Protein AF-A0A5T1RR89-F1 (afdb_monomer)

Organism: Campylobacter jejuni (NCBI:txid197)

Foldseek 3Di:
DDDDDDDDDDDDQFQDADPPPLRGWDWFQDPVQQVLLCVLCVVLPHHDDTDRVCSVVSVVVSVVSQVVCVVVVVDPPQDWRFTDIDTDGNPNDDPCVPPVRVVVVVVVLVVVCVVPVVCVPDDDDDDDDDPPPPRDTGD

Solvent-accessible surface area (backbone atoms only — not comparable to full-atom values): 8856 Å² total; per-residue (Å²): 135,93,80,87,86,84,82,81,90,76,78,88,68,50,76,40,77,53,95,52,67,84,51,17,22,47,75,44,66,47,78,70,26,33,55,43,48,39,50,56,33,45,78,76,72,44,90,66,92,62,42,79,89,47,38,68,59,53,50,54,52,46,53,53,48,54,55,49,33,34,75,71,66,75,36,63,85,86,54,57,64,75,55,65,64,45,72,43,41,64,78,73,64,77,91,43,83,63,56,57,56,49,51,50,48,51,52,52,50,52,52,48,30,69,78,38,60,82,54,65,81,50,90,83,83,89,85,85,86,82,88,82,80,86,76,57,82,47,115

pLDDT: mean 81.48, std 15.59, range [31.05, 95.75]

Secondary structure (DSSP, 8-state):
-------------TTS--SSGGGPPEEE--HHHHHHHHHHHHHTT------TTTHHHHHHHHHHHHHHHHHTTSS-TT--EE---EEE-TT-----TTHHHHHHHHHHHHHHHHH-GGGTTS--------------EE-

Nearest PDB structures (foldseek):
  7kk0-assembly1_A  TM=2.268E-01  e=9.584E+00  Variovorax paradoxus

Sequence (139 aa):
FDVVAVHVFYHCFCHRRTNVEKYSAITMFTKEDVSNLSQALLDIGIKIDVDIQNAHQCYELLNQNITTLKSQGRLVQNYQAKLSSTFIPPNGDYQNFGIMPAIDHINALKDLVKRFPKFADLPKIYGGGGLMEDTYLYS

Mean predicted aligned error: 10.14 Å

InterPro domains:
  IPR022605 Protein of unknown function DUF2920 [PF11144] (1-129)

Structure (mmCIF, N/CA/C/O backbone):
data_AF-A0A5T1RR89-F1
#
_entry.id   AF-A0A5T1RR89-F1
#
loop_
_atom_site.group_PDB
_atom_site.id
_atom_site.type_symbol
_atom_site.label_atom_id
_atom_site.label_alt_id
_atom_site.label_comp_id
_atom_site.label_asym_id
_atom_site.label_entity_id
_atom_site.label_seq_id
_atom_site.pdbx_PDB_ins_code
_atom_site.Cartn_x
_atom_site.Cartn_y
_atom_site.Cartn_z
_atom_site.occupancy
_atom_site.B_iso_or_equiv
_atom_site.auth_seq_id
_atom_site.auth_comp_id
_atom_site.auth_asym_id
_atom_site.auth_atom_id
_atom_site.pdbx_PDB_model_num
ATOM 1 N N . PHE A 1 1 ? 9.390 -16.280 -36.180 1.00 64.25 1 PHE A N 1
ATOM 2 C CA . PHE A 1 1 ? 10.107 -14.991 -36.175 1.00 64.25 1 PHE A CA 1
ATOM 3 C C . PHE A 1 1 ? 11.138 -15.047 -35.068 1.00 64.25 1 PHE A C 1
ATOM 5 O O . PHE A 1 1 ? 10.799 -15.555 -34.004 1.00 64.25 1 PHE A O 1
ATOM 12 N N . ASP A 1 2 ? 12.346 -14.546 -35.307 1.00 80.06 2 ASP A N 1
ATOM 13 C CA . ASP A 1 2 ? 13.370 -14.436 -34.266 1.00 80.06 2 ASP A CA 1
ATOM 14 C C . ASP A 1 2 ? 13.150 -13.136 -33.488 1.00 80.06 2 ASP A C 1
ATOM 16 O O . ASP A 1 2 ? 13.048 -12.061 -34.081 1.00 80.06 2 ASP A O 1
ATOM 20 N N . VAL A 1 3 ? 13.031 -13.233 -32.165 1.00 81.69 3 VAL A N 1
ATOM 21 C CA . VAL A 1 3 ? 12.739 -12.099 -31.278 1.00 81.69 3 VAL A CA 1
ATOM 22 C C . VAL A 1 3 ? 13.787 -12.052 -30.174 1.00 81.69 3 VAL A C 1
ATOM 24 O O . VAL A 1 3 ? 14.142 -13.080 -29.602 1.00 81.69 3 VAL A O 1
ATOM 27 N N . VAL A 1 4 ? 14.264 -10.848 -29.858 1.00 83.56 4 VAL A N 1
ATOM 28 C CA . VAL A 1 4 ? 15.121 -10.588 -28.697 1.00 83.56 4 VAL A CA 1
ATOM 29 C C . VAL A 1 4 ? 14.286 -9.868 -27.647 1.00 83.56 4 VAL A C 1
ATOM 31 O O . VAL A 1 4 ? 13.727 -8.809 -27.923 1.00 83.56 4 VAL A O 1
ATOM 34 N N . ALA A 1 5 ? 14.204 -10.444 -26.450 1.00 87.00 5 ALA A N 1
ATOM 35 C CA . ALA A 1 5 ? 13.508 -9.850 -25.317 1.00 87.00 5 ALA A CA 1
ATOM 36 C C . ALA A 1 5 ? 14.519 -9.310 -24.298 1.00 87.00 5 ALA A C 1
ATOM 38 O O . ALA A 1 5 ? 15.475 -9.997 -23.939 1.00 87.00 5 ALA A O 1
ATOM 39 N N . VAL A 1 6 ? 14.290 -8.084 -23.824 1.00 83.69 6 VAL A N 1
ATOM 40 C CA . VAL A 1 6 ? 15.039 -7.465 -22.724 1.00 83.69 6 VAL A CA 1
ATOM 41 C C . VAL A 1 6 ? 14.062 -7.241 -21.580 1.00 83.69 6 VAL A C 1
ATOM 43 O O . VAL A 1 6 ? 13.032 -6.601 -21.771 1.00 83.69 6 VAL A O 1
ATOM 46 N N . HIS A 1 7 ? 14.388 -7.773 -20.406 1.00 84.19 7 HIS A N 1
ATOM 47 C CA . HIS A 1 7 ? 13.593 -7.618 -19.195 1.00 84.19 7 HIS A CA 1
ATOM 48 C C . HIS A 1 7 ? 14.488 -7.080 -18.082 1.00 84.19 7 HIS A C 1
ATOM 50 O O . HIS A 1 7 ? 15.438 -7.753 -17.675 1.00 84.19 7 HIS A O 1
ATOM 56 N N . VAL A 1 8 ? 14.204 -5.871 -17.597 1.00 76.31 8 VAL A N 1
ATOM 57 C CA . VAL A 1 8 ? 14.888 -5.325 -16.420 1.00 76.31 8 VAL A CA 1
ATOM 58 C C . VAL A 1 8 ? 14.102 -5.718 -15.178 1.00 76.31 8 VAL A C 1
ATOM 60 O O . VAL A 1 8 ? 12.945 -5.334 -15.013 1.00 76.31 8 VAL A O 1
ATOM 63 N N . PHE A 1 9 ? 14.743 -6.469 -14.286 1.00 71.06 9 PHE A N 1
ATOM 64 C CA . PHE A 1 9 ? 14.181 -6.770 -12.975 1.00 71.06 9 PHE A CA 1
ATOM 65 C C . PHE A 1 9 ? 14.333 -5.559 -12.064 1.00 71.06 9 PHE A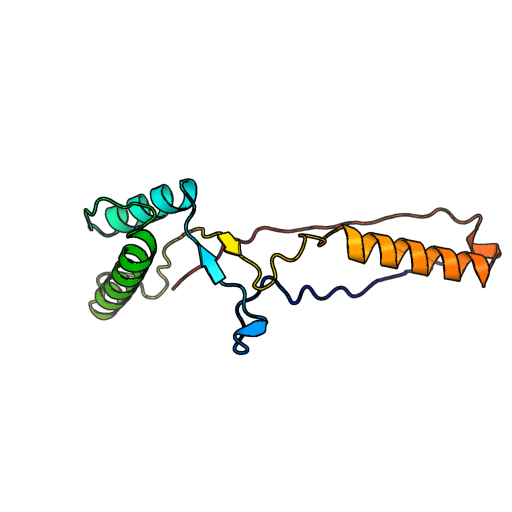 C 1
ATOM 67 O O . PHE A 1 9 ? 15.438 -5.226 -11.640 1.00 71.06 9 PHE A O 1
ATOM 74 N N . TYR A 1 10 ? 13.212 -4.922 -11.746 1.00 69.88 10 TYR A N 1
ATOM 75 C CA . TYR A 1 10 ? 13.166 -3.857 -10.760 1.00 69.88 10 TYR A CA 1
ATOM 76 C C . TYR A 1 10 ? 12.497 -4.344 -9.477 1.00 69.88 10 TYR A C 1
ATOM 78 O O . TYR A 1 10 ? 11.357 -4.805 -9.494 1.00 69.88 10 TYR A O 1
ATOM 86 N N . HIS A 1 11 ? 13.195 -4.201 -8.353 1.00 61.78 11 HIS A N 1
ATOM 87 C CA . HIS A 1 11 ? 12.636 -4.410 -7.024 1.00 61.78 11 HIS A CA 1
ATOM 88 C C . HIS A 1 11 ? 12.533 -3.053 -6.330 1.00 61.78 11 HIS A C 1
ATOM 90 O O . HIS A 1 11 ? 13.549 -2.429 -6.032 1.00 61.78 11 HIS A O 1
ATOM 96 N N . CYS A 1 12 ? 11.311 -2.576 -6.074 1.00 61.16 12 CYS A N 1
ATOM 97 C CA . CYS A 1 12 ? 11.145 -1.389 -5.245 1.00 61.16 12 CYS A CA 1
ATOM 98 C C . CYS A 1 12 ? 11.330 -1.765 -3.771 1.00 61.16 12 CYS A C 1
ATOM 100 O O . CYS A 1 12 ? 10.522 -2.503 -3.209 1.00 61.16 12 CYS A O 1
ATOM 102 N N . PHE A 1 13 ? 12.387 -1.249 -3.146 1.00 57.78 13 PHE A N 1
ATOM 103 C CA . PHE A 1 13 ? 12.701 -1.534 -1.744 1.00 57.78 13 PHE A CA 1
ATOM 104 C C . PHE A 1 13 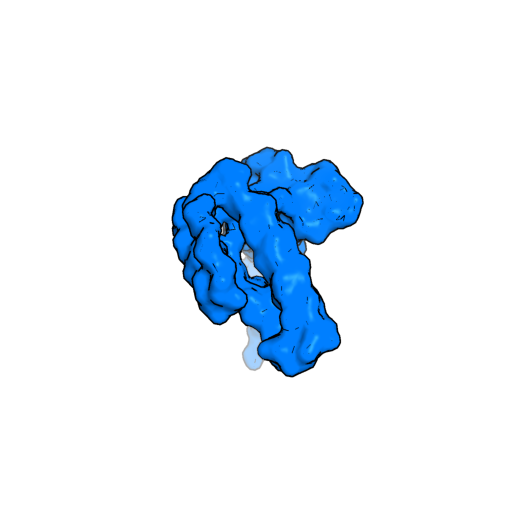? 12.077 -0.536 -0.755 1.00 57.78 13 PHE A C 1
ATOM 106 O O . PHE A 1 13 ? 11.898 -0.882 0.407 1.00 57.78 13 PHE A O 1
ATOM 113 N N . CYS A 1 14 ? 11.717 0.678 -1.192 1.00 56.38 14 CYS A N 1
ATOM 114 C CA . CYS A 1 14 ? 11.542 1.812 -0.271 1.00 56.38 14 CYS A CA 1
ATOM 115 C C . CYS A 1 14 ? 10.098 2.142 0.149 1.00 56.38 14 CYS A C 1
ATOM 117 O O . CYS A 1 14 ? 9.906 3.052 0.947 1.00 56.38 14 CYS A O 1
ATOM 119 N N . HIS A 1 15 ? 9.085 1.424 -0.349 1.00 64.56 15 HIS A N 1
ATOM 120 C CA . HIS A 1 15 ? 7.672 1.667 0.007 1.00 64.56 15 HIS A CA 1
ATOM 121 C C . HIS A 1 15 ? 7.008 0.488 0.730 1.00 64.56 15 HIS A C 1
ATOM 123 O O . HIS A 1 15 ? 5.786 0.411 0.814 1.00 64.56 15 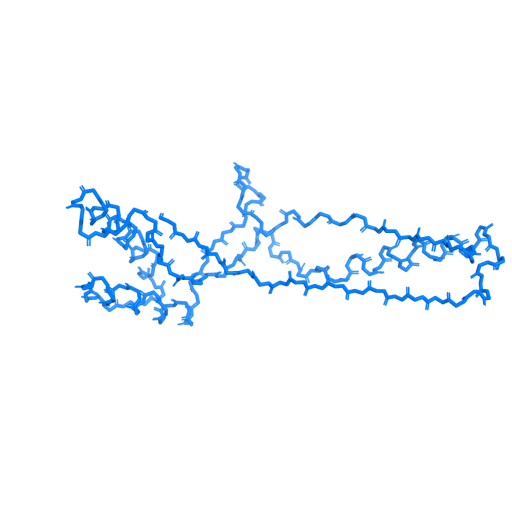HIS A O 1
ATOM 129 N N . ARG A 1 16 ? 7.800 -0.438 1.280 1.00 71.62 16 ARG A N 1
ATOM 130 C CA . ARG A 1 16 ? 7.283 -1.563 2.063 1.00 71.62 16 ARG A CA 1
ATOM 131 C C . ARG A 1 16 ? 7.609 -1.369 3.539 1.00 71.62 16 ARG A C 1
ATOM 133 O O . ARG A 1 16 ? 8.720 -0.978 3.894 1.00 71.62 16 ARG A O 1
ATOM 140 N N . ARG A 1 17 ? 6.668 -1.729 4.414 1.00 75.06 17 ARG A N 1
ATOM 141 C CA . ARG A 1 17 ? 6.991 -1.967 5.825 1.00 75.06 17 ARG A CA 1
ATOM 142 C C . ARG A 1 17 ? 7.982 -3.122 5.928 1.00 75.06 17 ARG A C 1
ATOM 144 O O . ARG A 1 17 ? 7.725 -4.220 5.429 1.00 75.06 17 ARG A O 1
ATOM 151 N N . THR A 1 18 ? 9.100 -2.875 6.587 1.00 76.88 18 THR A N 1
ATOM 152 C CA . THR A 1 18 ? 10.134 -3.874 6.848 1.00 76.88 18 THR A CA 1
ATOM 153 C C . THR A 1 18 ? 10.459 -3.926 8.337 1.00 76.88 18 THR A C 1
ATOM 155 O O . THR A 1 18 ? 10.123 -3.022 9.100 1.00 76.88 18 THR A O 1
ATOM 158 N N . ASN A 1 19 ? 11.109 -5.006 8.755 1.00 81.56 19 ASN A N 1
ATOM 159 C CA . ASN A 1 19 ? 11.628 -5.173 10.109 1.00 81.56 19 ASN A CA 1
ATOM 160 C C . ASN A 1 19 ? 12.870 -4.306 10.384 1.00 81.56 19 ASN A C 1
ATOM 162 O O . ASN A 1 19 ? 13.267 -4.167 11.536 1.00 81.56 19 ASN A O 1
ATOM 16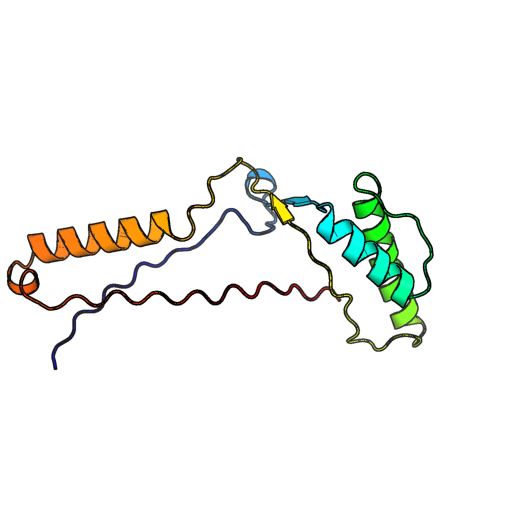6 N N . VAL A 1 20 ? 13.488 -3.728 9.349 1.00 83.69 20 VAL A N 1
ATOM 167 C CA . VAL A 1 20 ? 14.620 -2.804 9.493 1.00 83.69 20 VAL A CA 1
ATOM 168 C C . VAL A 1 20 ? 14.110 -1.366 9.456 1.00 83.69 20 VAL A C 1
ATOM 170 O O . VAL A 1 20 ? 13.837 -0.837 8.383 1.00 83.69 20 VAL A O 1
ATOM 173 N N . GLU A 1 21 ? 14.013 -0.727 10.624 1.00 81.75 21 GLU A N 1
ATOM 174 C CA . GLU A 1 21 ? 13.416 0.607 10.812 1.00 81.75 21 GLU A CA 1
ATOM 175 C C . GLU A 1 21 ? 13.931 1.657 9.817 1.00 81.75 21 GLU A C 1
ATOM 177 O O . GLU A 1 21 ? 13.137 2.323 9.162 1.00 81.75 21 GLU A O 1
ATOM 182 N N . LYS A 1 22 ? 15.253 1.713 9.599 1.00 81.69 22 LYS A N 1
ATOM 183 C CA . LYS A 1 22 ? 15.904 2.635 8.649 1.00 81.69 22 LYS A CA 1
ATOM 184 C C . LYS A 1 22 ? 15.339 2.569 7.219 1.00 81.69 22 LYS A C 1
ATOM 186 O O . LYS A 1 22 ? 15.418 3.549 6.485 1.00 81.69 22 LYS A O 1
ATOM 191 N N . TYR A 1 23 ? 14.834 1.411 6.800 1.00 76.25 23 TYR A N 1
ATOM 192 C CA . TYR A 1 23 ? 14.320 1.182 5.447 1.00 76.25 23 TYR A CA 1
ATOM 193 C C . TYR A 1 23 ? 12.798 1.002 5.417 1.00 76.25 23 TYR A C 1
ATOM 195 O O . TYR A 1 23 ? 12.239 0.762 4.350 1.00 76.25 23 TYR A O 1
ATOM 203 N N . SER A 1 24 ? 12.127 1.085 6.568 1.00 81.25 24 SER A N 1
ATOM 204 C CA . SER A 1 24 ? 10.694 0.830 6.671 1.00 81.25 24 SER A CA 1
ATOM 205 C C . SER A 1 24 ? 9.903 2.064 6.270 1.00 81.25 24 SER A C 1
ATOM 207 O O . SER A 1 24 ? 10.097 3.140 6.832 1.00 81.25 24 SER A O 1
ATOM 209 N N . ALA A 1 25 ? 8.981 1.907 5.323 1.00 83.44 25 ALA A N 1
ATOM 210 C CA . ALA A 1 25 ? 7.990 2.943 5.068 1.00 83.44 25 ALA A CA 1
ATOM 211 C C . ALA A 1 25 ? 7.032 3.054 6.261 1.00 83.44 25 ALA A C 1
ATOM 213 O O . ALA A 1 25 ? 6.531 2.043 6.767 1.00 83.44 25 ALA A O 1
ATOM 214 N N . ILE A 1 26 ? 6.740 4.282 6.681 1.00 85.88 26 ILE A N 1
ATOM 215 C CA . ILE A 1 26 ? 5.672 4.548 7.649 1.00 85.88 26 ILE A CA 1
ATOM 216 C C . ILE A 1 26 ? 4.364 4.797 6.902 1.00 85.88 26 ILE A C 1
ATOM 218 O O . ILE A 1 26 ? 4.361 5.072 5.705 1.00 85.88 26 ILE A O 1
ATOM 222 N N . THR A 1 27 ? 3.240 4.692 7.597 1.00 86.56 27 THR A N 1
ATOM 223 C CA . THR A 1 27 ? 1.920 5.006 7.036 1.00 86.56 27 THR A CA 1
ATOM 224 C C . THR A 1 27 ? 1.354 6.228 7.730 1.00 86.56 27 THR A C 1
ATOM 226 O O . THR A 1 27 ? 1.446 6.333 8.954 1.00 86.56 27 THR A O 1
ATOM 229 N N . MET A 1 28 ? 0.730 7.115 6.970 1.00 87.75 28 MET A N 1
ATOM 230 C CA . MET A 1 28 ? 0.084 8.314 7.482 1.00 87.75 28 MET A CA 1
ATOM 231 C C . MET A 1 28 ? -1.331 8.423 6.917 1.00 87.75 28 MET A C 1
ATOM 233 O O . MET A 1 28 ? -1.570 8.125 5.746 1.00 87.75 28 MET A O 1
ATOM 237 N N . PHE A 1 29 ? -2.276 8.845 7.753 1.00 90.88 29 PHE A N 1
ATOM 238 C CA . PHE A 1 29 ? -3.627 9.168 7.306 1.00 90.88 29 PHE A CA 1
ATOM 239 C C . PHE A 1 29 ? -3.639 10.561 6.676 1.00 90.88 29 PHE A C 1
ATOM 241 O O . PHE A 1 29 ? -3.246 11.547 7.302 1.00 90.88 29 PHE A O 1
ATOM 248 N N . THR A 1 30 ? -4.087 10.641 5.429 1.00 90.62 30 THR A N 1
ATOM 249 C CA . THR A 1 30 ? -4.406 11.904 4.762 1.00 90.62 30 THR A CA 1
ATOM 250 C C . THR A 1 30 ? -5.821 12.357 5.117 1.00 90.62 30 THR A C 1
ATOM 252 O O . THR A 1 30 ? -6.586 11.637 5.756 1.00 90.62 30 THR A O 1
ATOM 255 N N . LYS A 1 31 ? -6.204 13.560 4.676 1.00 89.19 31 LYS A N 1
ATOM 256 C CA . LYS A 1 31 ? -7.576 14.064 4.855 1.00 89.19 31 LYS A CA 1
ATOM 257 C C . LYS A 1 31 ? -8.631 13.138 4.242 1.00 89.19 31 LYS A C 1
ATOM 259 O O . LYS A 1 31 ? -9.702 12.985 4.817 1.00 89.19 31 LYS A O 1
ATOM 264 N N . GLU A 1 32 ? -8.326 12.534 3.097 1.00 86.62 32 GLU A N 1
ATOM 265 C CA . GLU A 1 32 ? -9.222 11.590 2.423 1.00 86.62 32 GLU A CA 1
ATOM 266 C C . GLU A 1 32 ? -9.344 10.297 3.237 1.00 86.62 32 GLU A C 1
ATOM 268 O O . GLU A 1 32 ? -10.451 9.826 3.505 1.00 86.62 32 GLU A O 1
ATOM 273 N N . ASP A 1 33 ? -8.216 9.790 3.739 1.00 91.00 33 ASP A N 1
ATOM 274 C CA . ASP A 1 33 ? -8.187 8.584 4.570 1.00 91.00 33 ASP A CA 1
ATOM 275 C C . ASP A 1 33 ? -8.948 8.763 5.896 1.00 91.00 33 ASP A C 1
ATOM 277 O O . ASP A 1 33 ? -9.591 7.827 6.371 1.00 91.00 33 ASP A O 1
ATOM 281 N N . VAL A 1 34 ? -8.923 9.966 6.485 1.00 93.06 34 VAL A N 1
ATOM 282 C CA . VAL A 1 34 ? -9.679 10.297 7.708 1.00 93.06 34 VAL A CA 1
ATOM 283 C C . VAL A 1 34 ? -11.183 10.112 7.499 1.00 93.06 34 VAL A C 1
ATOM 285 O O . VAL A 1 34 ? -11.856 9.546 8.361 1.00 93.06 34 VAL A O 1
ATOM 288 N N . SER A 1 35 ? -11.716 10.528 6.346 1.00 91.19 35 SER A N 1
ATOM 289 C CA . SER A 1 35 ? -13.137 10.340 6.032 1.00 91.19 35 SER A CA 1
ATOM 290 C C . SER A 1 35 ? -13.489 8.855 5.899 1.00 91.19 35 SER A C 1
ATOM 292 O O . SER A 1 35 ? -14.526 8.425 6.405 1.00 91.19 35 SER A O 1
ATOM 294 N N . ASN A 1 36 ? -12.615 8.065 5.268 1.00 91.38 36 ASN A N 1
ATOM 295 C CA . ASN A 1 36 ? -12.797 6.618 5.128 1.00 91.38 36 ASN A CA 1
ATOM 296 C C . ASN A 1 36 ? -12.753 5.910 6.489 1.00 91.38 36 ASN A C 1
ATOM 298 O O . ASN A 1 36 ? -13.574 5.035 6.762 1.00 91.38 36 ASN A O 1
ATOM 302 N N . LEU A 1 37 ? -11.836 6.321 7.369 1.00 93.12 37 LEU A N 1
ATOM 303 C CA . LEU A 1 37 ? -11.733 5.792 8.727 1.00 93.12 37 LEU A CA 1
ATOM 304 C C . LEU A 1 37 ? -12.967 6.124 9.570 1.00 93.12 37 LEU A C 1
ATOM 306 O O . LEU A 1 37 ? -13.488 5.249 10.261 1.00 93.12 37 LEU A O 1
ATOM 310 N N . SER A 1 38 ? -13.458 7.362 9.484 1.00 93.38 38 SER A N 1
ATOM 311 C CA . SER A 1 38 ? -14.689 7.782 10.158 1.00 93.38 38 SER A CA 1
ATOM 312 C C . SER A 1 38 ? -15.885 6.935 9.714 1.00 93.38 38 SER A C 1
ATOM 314 O O . SER A 1 38 ? -16.615 6.401 10.550 1.00 93.38 38 SER A O 1
ATOM 316 N N . GLN A 1 39 ? -16.032 6.703 8.405 1.00 92.25 39 GLN A N 1
ATOM 317 C CA . GLN A 1 39 ? -17.091 5.842 7.881 1.00 92.25 39 GLN A CA 1
ATOM 318 C C . GLN A 1 39 ? -16.957 4.391 8.372 1.00 92.25 39 GLN A C 1
ATOM 320 O O . GLN A 1 39 ? -17.935 3.815 8.841 1.00 92.25 39 GLN A O 1
ATOM 325 N N . ALA A 1 40 ? -15.750 3.819 8.350 1.00 92.50 40 ALA A N 1
ATOM 326 C CA . ALA A 1 40 ? -15.519 2.450 8.813 1.00 92.50 40 ALA A CA 1
ATOM 327 C C . ALA A 1 40 ? -15.845 2.258 10.307 1.00 92.50 40 ALA A C 1
ATOM 329 O O . ALA A 1 40 ? -16.345 1.204 10.703 1.00 92.50 40 ALA A O 1
ATOM 330 N N . LEU A 1 41 ? -15.582 3.270 11.140 1.00 93.62 41 LEU A N 1
ATOM 331 C CA . LEU A 1 41 ? -15.975 3.274 12.552 1.00 93.62 41 LEU A CA 1
ATOM 332 C C . LEU A 1 41 ? -17.496 3.330 12.711 1.00 93.62 41 LEU A C 1
ATOM 334 O O . LEU A 1 41 ? -18.059 2.571 13.504 1.00 93.62 41 LEU A O 1
ATOM 338 N N . LEU A 1 42 ? -18.170 4.180 11.933 1.00 93.31 42 LEU A N 1
ATOM 339 C CA . LEU A 1 42 ? -19.629 4.289 11.946 1.00 93.31 42 LEU A CA 1
ATOM 340 C C . LEU A 1 42 ? -20.309 2.982 11.527 1.00 93.31 42 LEU A C 1
ATOM 342 O O . LEU A 1 42 ? -21.291 2.591 12.161 1.00 93.31 42 LEU A O 1
ATOM 346 N N . ASP A 1 43 ? -19.763 2.280 10.533 1.00 90.94 43 ASP A N 1
ATOM 347 C CA . ASP A 1 43 ? -20.302 1.012 10.024 1.00 90.94 43 ASP A CA 1
ATOM 348 C C . ASP A 1 43 ? -20.324 -0.094 11.093 1.00 90.94 43 ASP A C 1
ATOM 350 O O . ASP A 1 43 ? -21.210 -0.951 11.091 1.00 90.94 43 ASP A O 1
ATOM 354 N N . ILE A 1 44 ? -19.395 -0.052 12.054 1.00 89.56 44 ILE A N 1
ATOM 355 C CA . ILE A 1 44 ? -19.368 -0.969 13.206 1.00 89.56 44 ILE A CA 1
ATOM 356 C C . ILE A 1 44 ? -20.020 -0.382 14.471 1.00 89.56 44 ILE A C 1
ATOM 358 O O . ILE A 1 44 ? -19.973 -0.996 15.539 1.00 89.56 44 ILE A O 1
ATOM 362 N N . GLY A 1 45 ? -20.658 0.787 14.358 1.00 90.12 45 GLY A N 1
ATOM 363 C CA . GLY A 1 45 ? -21.437 1.424 15.422 1.00 90.12 45 GLY A CA 1
ATOM 364 C C . GLY A 1 45 ? -20.646 2.332 16.366 1.00 90.12 45 GLY A C 1
ATOM 365 O O . GLY A 1 45 ? -21.154 2.676 17.435 1.00 90.12 45 GLY A O 1
ATOM 366 N N . ILE A 1 46 ? -19.430 2.739 16.001 1.00 91.69 46 ILE A N 1
ATOM 367 C CA . ILE A 1 46 ? -18.576 3.618 16.805 1.00 91.69 46 ILE A CA 1
ATOM 368 C C . ILE A 1 46 ? -18.710 5.056 16.302 1.00 91.69 46 ILE A C 1
ATOM 370 O O . ILE A 1 46 ? -18.407 5.360 15.153 1.00 91.69 46 ILE A O 1
ATOM 374 N N . LYS A 1 4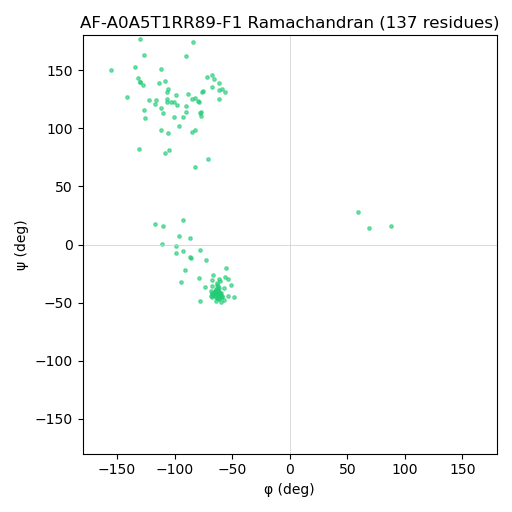7 ? -19.158 5.958 17.180 1.00 92.31 47 LYS A N 1
ATOM 375 C CA . LYS A 1 47 ? -19.311 7.388 16.877 1.00 92.31 47 LYS A CA 1
ATOM 376 C C . LYS A 1 47 ? -18.199 8.180 17.553 1.00 92.31 47 LYS A C 1
ATOM 378 O O . LYS A 1 47 ? -18.305 8.501 18.734 1.00 92.31 47 LYS A O 1
ATOM 383 N N . ILE A 1 48 ? -17.143 8.464 16.801 1.00 92.19 48 ILE A N 1
ATOM 384 C CA . ILE A 1 48 ? -16.005 9.285 17.222 1.00 92.19 48 ILE A CA 1
ATOM 385 C C . ILE A 1 48 ? -15.765 10.328 16.132 1.00 92.19 48 ILE A C 1
ATOM 387 O O . ILE A 1 48 ? -15.879 10.014 14.950 1.00 92.19 48 ILE A O 1
ATOM 391 N N . ASP A 1 49 ? -15.458 11.559 16.534 1.00 92.75 49 ASP A N 1
ATOM 392 C CA . ASP A 1 49 ? -15.015 12.595 15.605 1.00 92.75 49 ASP A CA 1
ATOM 393 C C . ASP A 1 49 ? -13.540 12.361 15.262 1.00 92.75 49 ASP A C 1
ATOM 395 O O . ASP A 1 49 ? -12.672 12.413 16.139 1.00 92.75 49 ASP A O 1
ATOM 399 N N . VAL A 1 50 ? -13.270 12.009 14.007 1.00 93.94 50 VAL A N 1
ATOM 400 C CA . VAL A 1 50 ? -11.935 11.605 13.554 1.00 93.94 50 VAL A CA 1
ATOM 401 C C . VAL A 1 50 ? -11.254 12.785 12.875 1.00 93.94 50 VAL A C 1
ATOM 403 O O . VAL A 1 50 ? -11.792 13.376 11.940 1.00 93.94 50 VAL A O 1
ATOM 406 N N . ASP A 1 51 ? -10.032 13.078 13.300 1.00 94.25 51 ASP A N 1
ATOM 407 C CA . ASP A 1 51 ? -9.150 14.060 12.683 1.00 94.25 51 ASP A CA 1
ATOM 408 C C . ASP A 1 51 ? -7.760 13.456 12.428 1.00 94.25 51 ASP A C 1
ATOM 410 O O . ASP A 1 51 ? -7.472 12.312 12.776 1.00 94.25 51 ASP A O 1
ATOM 414 N N . ILE A 1 52 ? -6.865 14.221 11.799 1.00 92.62 52 ILE A N 1
ATOM 415 C CA . ILE A 1 52 ? -5.511 13.746 11.465 1.00 92.62 52 ILE A CA 1
ATOM 416 C C . ILE A 1 52 ? -4.689 13.404 12.721 1.00 92.62 52 ILE A C 1
ATOM 418 O O . ILE A 1 52 ? -3.859 12.498 12.676 1.00 92.62 52 ILE A O 1
ATOM 422 N N . GLN A 1 53 ? -4.899 14.114 13.831 1.00 93.25 53 GLN A N 1
ATOM 423 C CA . GLN A 1 53 ? -4.137 13.928 15.069 1.00 93.25 53 GLN A CA 1
ATOM 424 C C . GLN A 1 53 ? -4.546 12.637 15.784 1.00 93.25 53 GLN A C 1
ATOM 426 O O . GLN A 1 53 ? -3.698 11.948 16.351 1.00 93.25 53 GLN A O 1
ATOM 431 N N . ASN A 1 54 ? -5.834 12.290 15.734 1.00 93.88 54 ASN A N 1
ATOM 432 C CA . ASN A 1 54 ? -6.386 11.117 16.406 1.00 93.88 54 ASN A CA 1
ATOM 433 C C . ASN A 1 54 ? -6.569 9.894 15.482 1.00 93.88 54 ASN A C 1
ATOM 435 O O . ASN A 1 54 ? -6.847 8.800 15.978 1.00 93.88 54 ASN A O 1
ATOM 439 N N . ALA A 1 55 ? -6.372 10.034 14.165 1.00 93.00 55 ALA A N 1
ATOM 440 C CA . ALA A 1 55 ? -6.633 8.981 13.178 1.00 93.00 55 ALA A CA 1
ATOM 441 C C . ALA A 1 55 ? -5.928 7.656 13.502 1.00 93.00 55 ALA A C 1
ATOM 443 O O . ALA A 1 55 ? -6.542 6.592 13.454 1.00 93.00 55 ALA A O 1
ATOM 444 N N . HIS A 1 56 ? -4.654 7.701 13.902 1.00 91.81 56 HIS A N 1
ATOM 445 C CA . HIS A 1 56 ? -3.924 6.483 14.261 1.00 91.81 56 HIS A CA 1
ATOM 446 C C . HIS A 1 56 ? -4.547 5.773 15.475 1.00 91.81 56 HIS A C 1
ATOM 448 O O . HIS A 1 56 ? -4.660 4.551 15.498 1.00 91.81 56 HIS A O 1
ATOM 454 N N . GLN A 1 57 ? -4.970 6.524 16.494 1.00 93.69 57 GLN A N 1
ATOM 455 C CA . GLN A 1 57 ? -5.601 5.960 17.692 1.00 93.69 57 GLN A CA 1
ATOM 456 C C . GLN A 1 57 ? -6.976 5.370 17.361 1.00 93.69 57 GLN A C 1
ATOM 458 O O . GLN A 1 57 ? -7.322 4.286 17.827 1.00 93.69 57 GLN A O 1
ATOM 463 N N . CYS A 1 58 ? -7.735 6.056 16.506 1.00 94.50 58 CYS A N 1
ATOM 464 C CA . CYS A 1 58 ? -9.024 5.598 16.004 1.00 94.50 58 CYS A CA 1
ATOM 465 C C . CYS A 1 58 ? -8.899 4.302 15.185 1.00 94.50 58 CYS A C 1
ATOM 467 O O . CYS A 1 58 ? -9.731 3.406 15.322 1.00 94.50 58 CYS A O 1
ATOM 469 N N . TYR A 1 59 ? -7.836 4.164 14.390 1.00 93.06 59 TYR A N 1
ATOM 470 C CA . TYR A 1 59 ? -7.516 2.930 13.670 1.00 93.06 59 TYR A CA 1
ATOM 471 C C . TYR A 1 59 ? -7.223 1.752 14.615 1.00 93.06 59 TYR A C 1
ATOM 473 O O . TYR A 1 59 ? -7.772 0.665 14.436 1.00 93.06 59 TYR A O 1
ATOM 481 N N . GLU A 1 60 ? -6.416 1.957 15.660 1.00 93.31 60 GLU A N 1
ATOM 482 C CA . GLU A 1 60 ? -6.150 0.907 16.656 1.00 93.31 60 GLU A CA 1
ATOM 483 C C . GLU A 1 60 ? -7.435 0.476 17.378 1.00 93.31 60 GLU A C 1
ATOM 485 O O . GLU A 1 60 ? -7.695 -0.717 17.563 1.00 93.31 60 GLU A O 1
ATOM 490 N N . LEU A 1 61 ? -8.290 1.442 17.719 1.00 94.19 61 LEU A N 1
ATOM 491 C CA . LEU A 1 61 ? -9.589 1.192 18.337 1.00 94.19 61 LEU A CA 1
ATOM 492 C C . LEU A 1 61 ? -10.523 0.396 17.414 1.00 94.19 61 LEU A C 1
ATOM 494 O O . LEU A 1 61 ? -11.211 -0.520 17.879 1.00 94.19 61 LEU A O 1
ATOM 498 N N . LEU A 1 62 ? -10.533 0.707 16.117 1.00 94.50 62 LEU A N 1
ATOM 499 C CA . LEU A 1 62 ? -11.270 -0.044 15.103 1.00 94.50 62 LEU A CA 1
ATOM 500 C C . LEU A 1 62 ? -10.803 -1.507 15.055 1.00 94.50 62 LEU A C 1
ATOM 502 O O . LEU A 1 62 ? -11.634 -2.410 15.157 1.00 94.50 62 LEU A O 1
ATOM 506 N N . ASN A 1 63 ? -9.491 -1.754 14.992 1.00 93.88 63 ASN A N 1
ATOM 507 C CA . ASN A 1 63 ? -8.927 -3.111 14.975 1.00 93.88 63 ASN A CA 1
ATOM 508 C C . ASN A 1 63 ? -9.282 -3.919 16.230 1.00 93.88 63 ASN A C 1
ATOM 510 O O . ASN A 1 63 ? -9.676 -5.088 16.140 1.00 93.88 63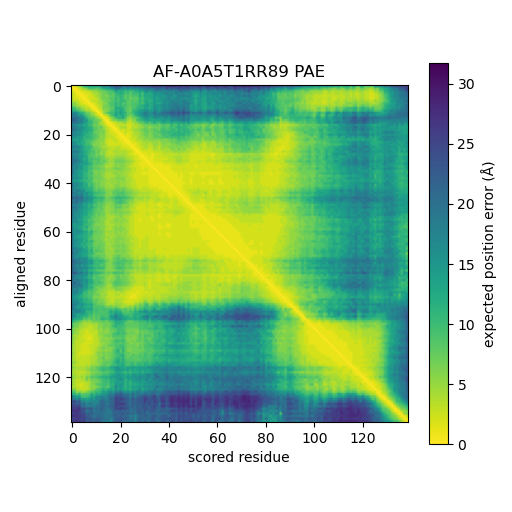 ASN A O 1
ATOM 514 N N . GLN A 1 64 ? -9.189 -3.302 17.409 1.00 94.25 64 GLN A N 1
ATOM 515 C CA . GLN A 1 64 ? -9.560 -3.944 18.672 1.00 94.25 64 GLN A CA 1
ATOM 516 C C . GLN A 1 64 ? -11.052 -4.301 18.713 1.00 94.25 64 GLN A C 1
ATOM 518 O O . GLN A 1 64 ? -11.420 -5.397 19.150 1.00 94.25 64 GLN A O 1
ATOM 523 N N . ASN A 1 65 ? -11.918 -3.413 18.214 1.00 94.62 65 ASN A N 1
ATOM 524 C CA . ASN A 1 65 ? -13.354 -3.670 18.139 1.00 94.62 65 ASN A CA 1
ATOM 525 C C . ASN A 1 65 ? -13.684 -4.780 17.142 1.00 94.62 65 ASN A C 1
ATOM 527 O O . ASN A 1 65 ? -14.435 -5.686 17.490 1.00 94.62 65 ASN A O 1
ATOM 531 N N . ILE A 1 66 ? -13.089 -4.771 15.947 1.00 94.06 66 ILE A N 1
ATOM 532 C CA . ILE A 1 66 ? -13.258 -5.846 14.958 1.00 94.06 66 ILE A CA 1
ATOM 533 C C . ILE A 1 66 ? -12.852 -7.192 15.566 1.00 94.06 66 ILE A C 1
ATOM 535 O O . ILE A 1 66 ? -13.619 -8.152 15.502 1.00 94.06 66 ILE A O 1
ATOM 539 N N . THR A 1 67 ? -11.692 -7.250 16.226 1.00 94.56 67 THR A N 1
ATOM 540 C CA . THR A 1 67 ? -11.198 -8.462 16.900 1.00 94.56 67 THR A CA 1
ATOM 541 C C . THR A 1 67 ? -12.177 -8.952 17.970 1.00 94.56 67 THR A C 1
ATOM 543 O O . THR A 1 67 ? -12.494 -10.140 18.042 1.00 94.56 67 THR A O 1
ATOM 546 N N . THR A 1 68 ? -12.712 -8.031 18.772 1.00 95.00 68 THR A N 1
ATOM 547 C CA . THR A 1 68 ? -13.686 -8.337 19.830 1.00 95.00 68 THR A CA 1
ATOM 548 C C . THR A 1 68 ? -15.023 -8.812 19.258 1.00 95.00 68 THR A C 1
ATOM 550 O O . THR A 1 68 ? -15.602 -9.784 19.736 1.00 95.00 68 THR A O 1
ATOM 553 N N . LEU A 1 69 ? -15.524 -8.173 18.202 1.00 94.50 69 LEU A N 1
ATOM 554 C CA . LEU A 1 69 ? -16.780 -8.565 17.562 1.00 94.50 69 LEU A CA 1
ATOM 555 C C . LEU A 1 69 ? -16.657 -9.931 16.871 1.00 94.50 69 LEU A C 1
ATOM 557 O O . LEU A 1 69 ? -17.601 -10.722 16.923 1.00 94.50 69 LEU A O 1
ATOM 561 N N . LYS A 1 70 ? -15.491 -10.243 16.288 1.00 95.25 70 LYS A N 1
ATOM 562 C CA . LYS A 1 70 ? -15.178 -11.581 15.760 1.00 95.25 70 LYS A CA 1
ATOM 563 C C . LYS A 1 70 ? -15.162 -12.633 16.867 1.00 95.25 70 LYS A C 1
ATOM 565 O O . LYS A 1 70 ? -15.763 -13.691 16.690 1.00 95.25 70 LYS A O 1
ATOM 570 N N . SER A 1 71 ? -14.524 -12.366 18.009 1.00 95.19 71 SER A N 1
ATOM 571 C CA . SER A 1 71 ? -14.464 -13.335 19.117 1.00 95.19 71 SER A CA 1
ATOM 572 C C . SER A 1 71 ? -15.829 -13.572 19.772 1.00 95.19 71 SER A C 1
ATOM 574 O O . SER A 1 71 ? -16.125 -14.686 20.192 1.00 95.19 71 SER A O 1
ATOM 576 N N . GLN A 1 72 ? -16.697 -12.557 19.781 1.00 95.75 72 GLN A N 1
ATOM 577 C CA . GLN A 1 72 ? -18.085 -12.651 20.245 1.00 95.75 72 GLN A CA 1
ATOM 578 C C . GLN A 1 72 ? -19.037 -13.317 19.232 1.00 95.75 72 GLN A C 1
ATOM 580 O O . GLN A 1 72 ? -20.221 -13.469 19.524 1.00 95.75 72 GLN A O 1
ATOM 585 N N . GLY A 1 73 ? -18.568 -13.661 18.027 1.00 93.25 73 GLY A N 1
ATOM 586 C CA . GLY A 1 73 ? -19.412 -14.204 16.956 1.00 93.25 73 GLY 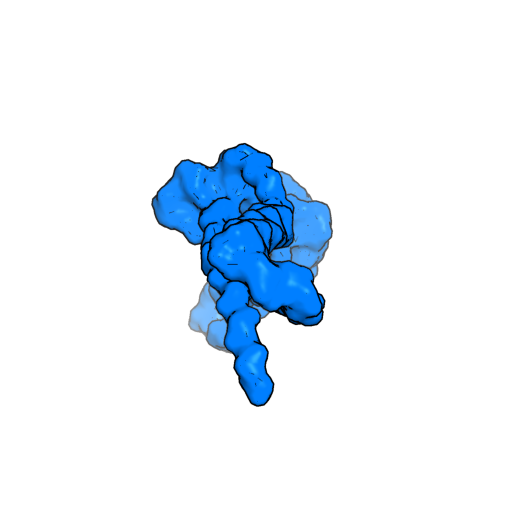A CA 1
ATOM 587 C C . GLY A 1 73 ? -20.405 -13.195 16.362 1.00 93.25 73 GLY A C 1
ATOM 588 O O . GLY A 1 73 ? -21.326 -13.585 15.649 1.00 93.25 73 GLY A O 1
ATOM 589 N N . ARG A 1 74 ? -20.231 -11.897 16.644 1.00 93.81 74 ARG A N 1
ATOM 590 C CA . ARG A 1 74 ? -21.071 -10.799 16.129 1.00 93.81 74 ARG A CA 1
ATOM 591 C C . ARG A 1 74 ? -20.622 -10.298 14.758 1.00 93.81 74 ARG A C 1
ATOM 593 O O . ARG A 1 74 ? -21.343 -9.540 14.119 1.00 93.81 74 ARG A O 1
ATOM 600 N N . LEU A 1 75 ? -19.437 -10.713 14.326 1.00 93.31 75 LEU A N 1
ATOM 601 C CA . LEU A 1 75 ? -18.843 -10.407 13.035 1.00 93.31 75 LEU A CA 1
ATOM 602 C C . LEU A 1 75 ? -18.325 -11.705 12.414 1.00 93.31 75 LEU A C 1
ATOM 604 O O . LEU A 1 75 ? -17.800 -12.570 13.118 1.00 93.31 75 LEU A O 1
ATOM 608 N N . VAL A 1 76 ? -18.445 -11.841 11.095 1.00 93.50 76 VAL A N 1
ATOM 609 C CA . VAL A 1 76 ? -17.876 -12.992 10.382 1.00 93.50 76 VAL A CA 1
ATOM 610 C C . VAL A 1 76 ? -16.347 -12.969 10.469 1.00 93.50 76 VAL A C 1
ATOM 612 O O . VAL A 1 76 ? -15.724 -11.909 10.415 1.00 93.50 76 VAL A O 1
ATOM 615 N N . GLN A 1 77 ? -15.721 -14.142 10.599 1.00 91.38 77 GLN A N 1
ATOM 616 C CA . GLN A 1 77 ? -14.268 -14.242 10.820 1.00 91.38 77 GLN A CA 1
ATOM 617 C C . GLN A 1 77 ? -13.444 -13.635 9.675 1.00 91.38 77 GLN A C 1
ATOM 619 O O . GLN A 1 77 ? -12.378 -13.066 9.901 1.00 91.38 77 GLN A O 1
ATOM 624 N N . ASN A 1 78 ? -13.969 -13.702 8.452 1.00 92.50 78 ASN A N 1
ATOM 625 C CA . ASN A 1 78 ? -13.363 -13.139 7.250 1.00 92.50 78 ASN A CA 1
ATOM 626 C C . ASN A 1 78 ? -13.722 -11.664 7.000 1.00 92.50 78 ASN A C 1
ATOM 628 O O . ASN A 1 78 ? -13.372 -11.143 5.944 1.00 92.50 78 ASN A O 1
ATOM 632 N N . TYR A 1 79 ? -14.428 -10.990 7.914 1.00 91.31 79 TYR A N 1
ATOM 633 C CA . TYR A 1 79 ? -14.679 -9.556 7.782 1.00 91.31 79 TYR A CA 1
ATOM 634 C C . TYR A 1 79 ? -13.357 -8.787 7.788 1.00 91.31 79 TYR A C 1
ATOM 636 O O . TYR A 1 79 ? -12.463 -9.088 8.582 1.00 91.31 79 TYR A O 1
ATOM 644 N N . GLN A 1 80 ? -13.263 -7.779 6.928 1.00 88.06 80 GLN A N 1
ATOM 645 C CA . GLN A 1 80 ? -12.103 -6.909 6.788 1.00 88.06 80 GLN A CA 1
ATOM 646 C C . GLN A 1 80 ? -12.600 -5.485 6.555 1.00 88.06 80 GLN A C 1
ATOM 648 O O . GLN A 1 80 ? -13.420 -5.259 5.660 1.00 88.06 80 GLN A O 1
ATOM 653 N N . ALA A 1 81 ? -12.121 -4.532 7.355 1.00 88.50 81 ALA A N 1
ATOM 654 C CA . ALA A 1 81 ? -12.414 -3.126 7.113 1.00 88.50 81 ALA A CA 1
ATOM 655 C C . ALA A 1 81 ? -11.562 -2.636 5.937 1.00 88.50 81 ALA A C 1
ATOM 657 O O . ALA A 1 81 ? -10.355 -2.882 5.881 1.00 88.50 81 ALA A O 1
ATOM 658 N N . LYS A 1 82 ? -12.194 -1.950 4.984 1.00 86.31 82 LYS A N 1
ATOM 659 C CA . LYS A 1 82 ? -11.497 -1.357 3.841 1.00 86.31 82 LYS A CA 1
ATOM 660 C C . LYS A 1 82 ? -11.078 0.058 4.203 1.00 86.31 82 LYS A C 1
ATOM 662 O O . LYS A 1 82 ? -11.929 0.919 4.399 1.00 86.31 82 LYS A O 1
ATOM 667 N N . LEU A 1 83 ? -9.772 0.273 4.291 1.00 87.94 83 LEU A N 1
ATOM 668 C CA . LEU A 1 83 ? -9.172 1.559 4.615 1.00 87.94 83 LEU A CA 1
ATOM 669 C C . LEU A 1 83 ? -8.025 1.849 3.658 1.00 87.94 83 LEU A C 1
ATOM 671 O O . LEU A 1 83 ? -7.365 0.938 3.160 1.00 87.94 83 LEU A O 1
ATOM 675 N N . SER A 1 84 ? -7.777 3.133 3.452 1.00 84.94 84 SER A N 1
ATOM 676 C CA . SER A 1 84 ? -6.615 3.643 2.740 1.00 84.94 84 SER A CA 1
ATOM 677 C C . SER A 1 84 ? -5.694 4.371 3.719 1.00 84.94 84 SER A C 1
ATOM 679 O O . SER A 1 84 ? -6.128 4.876 4.756 1.00 84.94 84 SER A O 1
ATOM 681 N N . SER A 1 85 ? -4.399 4.366 3.420 1.00 86.75 85 SER A N 1
ATOM 682 C CA . SER A 1 85 ? -3.396 5.184 4.096 1.00 86.75 85 SER A CA 1
ATOM 683 C C . SER A 1 85 ? -2.219 5.389 3.153 1.00 86.75 85 SER A C 1
ATOM 685 O O . SER A 1 85 ? -1.918 4.536 2.316 1.00 86.75 85 SER A O 1
ATOM 687 N N . THR A 1 86 ? -1.543 6.523 3.288 1.00 85.44 86 THR A N 1
ATOM 688 C CA . THR A 1 86 ? -0.400 6.867 2.447 1.00 85.44 86 THR A CA 1
ATOM 689 C C . THR A 1 86 ? 0.894 6.329 3.044 1.00 85.44 86 THR A C 1
ATOM 691 O O . THR A 1 86 ? 1.200 6.589 4.208 1.00 85.44 86 THR A O 1
ATOM 694 N N . PHE A 1 87 ? 1.687 5.620 2.238 1.00 83.94 87 PHE A N 1
ATOM 695 C CA . PHE A 1 87 ? 3.056 5.260 2.603 1.00 83.94 87 PHE A CA 1
ATOM 696 C C . PHE A 1 87 ? 3.990 6.457 2.450 1.00 83.94 87 PHE A C 1
ATOM 698 O O . PHE A 1 87 ? 4.019 7.104 1.406 1.00 83.94 87 PHE A O 1
ATOM 705 N N . ILE A 1 88 ? 4.792 6.706 3.479 1.00 83.12 88 ILE A N 1
ATOM 706 C CA . ILE A 1 88 ? 5.846 7.712 3.478 1.00 83.12 88 ILE A CA 1
ATOM 707 C C . ILE A 1 88 ? 7.191 6.977 3.522 1.00 83.12 88 ILE A C 1
ATOM 709 O O . ILE A 1 88 ? 7.455 6.248 4.488 1.00 83.12 88 ILE A O 1
ATOM 713 N N . PRO A 1 89 ? 8.038 7.123 2.488 1.00 78.88 89 PRO A N 1
ATOM 714 C CA . PRO A 1 89 ? 9.349 6.495 2.463 1.00 78.88 89 PRO A CA 1
ATOM 715 C C . PRO A 1 89 ? 10.264 7.123 3.527 1.00 78.88 89 PRO A C 1
ATOM 717 O O . PRO A 1 89 ? 10.204 8.334 3.757 1.00 78.88 89 PRO A O 1
ATOM 720 N N . PRO A 1 90 ? 11.160 6.338 4.147 1.00 77.38 90 PRO A N 1
ATOM 721 C CA . PRO A 1 90 ? 11.966 6.795 5.283 1.00 77.38 90 PRO A CA 1
ATOM 722 C C . PRO A 1 90 ? 12.980 7.891 4.925 1.00 77.38 90 PRO A C 1
ATOM 724 O O . PRO A 1 90 ? 13.343 8.687 5.784 1.00 77.38 90 PRO A O 1
ATOM 727 N N . ASN A 1 91 ? 13.428 7.961 3.665 1.00 76.56 91 ASN A N 1
ATOM 728 C CA . ASN A 1 91 ? 14.471 8.898 3.225 1.00 76.56 91 ASN A CA 1
ATOM 729 C C . ASN A 1 91 ? 13.943 10.020 2.314 1.00 76.56 91 ASN A C 1
ATOM 731 O O . ASN A 1 91 ? 14.729 10.662 1.621 1.00 76.56 91 ASN A O 1
ATOM 735 N N . GLY A 1 92 ? 12.620 10.239 2.265 1.00 71.88 92 GLY A N 1
ATOM 736 C CA . GLY A 1 92 ? 12.024 11.173 1.299 1.00 71.88 92 GLY A CA 1
ATOM 737 C C . GLY A 1 92 ? 12.317 10.778 -0.154 1.00 71.88 92 GLY A C 1
ATOM 738 O O . GLY A 1 92 ? 12.420 11.645 -1.021 1.00 71.88 92 GLY A O 1
ATOM 739 N N . ASP A 1 93 ? 12.512 9.474 -0.393 1.00 70.25 93 ASP A N 1
ATOM 740 C CA . ASP A 1 93 ? 12.932 8.934 -1.680 1.00 70.25 93 ASP A CA 1
ATOM 741 C C . ASP A 1 93 ? 11.962 9.363 -2.781 1.00 70.25 93 ASP A C 1
ATOM 743 O O . ASP A 1 93 ? 10.741 9.231 -2.665 1.00 70.25 93 ASP A O 1
ATOM 747 N N . TYR A 1 94 ? 12.523 9.861 -3.880 1.00 65.62 94 TYR A N 1
ATOM 748 C CA . TYR A 1 94 ? 11.743 10.224 -5.050 1.00 65.62 94 TYR A CA 1
ATOM 749 C C . TYR A 1 94 ? 11.028 8.990 -5.610 1.00 65.62 94 TYR A C 1
ATOM 751 O O . TYR A 1 94 ? 11.634 7.933 -5.800 1.00 65.62 94 TYR A O 1
ATOM 759 N N . GLN A 1 95 ? 9.739 9.146 -5.905 1.00 62.62 95 GLN A N 1
ATOM 760 C CA . GLN A 1 95 ? 8.862 8.099 -6.413 1.00 62.62 95 GLN A CA 1
ATOM 761 C C . GLN A 1 95 ? 9.216 7.725 -7.869 1.00 62.62 95 GLN A C 1
ATOM 763 O O . GLN A 1 95 ? 8.534 8.070 -8.828 1.00 62.62 95 GLN A O 1
ATOM 768 N N . ASN A 1 96 ? 10.327 7.017 -8.050 1.00 66.94 96 ASN A N 1
ATOM 769 C CA . ASN A 1 96 ? 10.967 6.731 -9.337 1.00 66.94 96 ASN A CA 1
ATOM 770 C C . ASN A 1 96 ? 10.527 5.410 -9.994 1.00 66.94 96 ASN A C 1
ATOM 772 O O . ASN A 1 96 ? 11.237 4.899 -10.864 1.00 66.94 96 ASN A O 1
ATOM 776 N N . PHE A 1 97 ? 9.356 4.883 -9.617 1.00 64.38 97 PHE A N 1
ATOM 777 C CA . PHE A 1 97 ? 8.836 3.577 -10.046 1.00 64.38 97 PHE A CA 1
ATOM 778 C C . PHE A 1 97 ? 8.851 3.356 -11.561 1.00 64.38 97 PHE A C 1
ATOM 780 O O . PHE A 1 97 ? 9.078 2.239 -12.006 1.00 64.38 97 PHE A O 1
ATOM 787 N N . GLY A 1 98 ? 8.625 4.406 -12.354 1.00 68.31 98 GLY A N 1
ATOM 788 C CA . GLY A 1 98 ? 8.723 4.329 -13.813 1.00 68.31 98 GLY A CA 1
ATOM 789 C C . GLY A 1 98 ? 10.085 4.753 -14.358 1.00 68.31 98 GLY A C 1
ATOM 790 O O . GLY A 1 98 ? 10.536 4.223 -15.368 1.00 68.31 98 GLY A O 1
ATOM 791 N N . ILE A 1 99 ? 10.758 5.695 -13.694 1.00 77.50 99 ILE A N 1
ATOM 792 C CA . ILE A 1 99 ? 11.924 6.386 -14.255 1.00 77.50 99 ILE A CA 1
ATOM 793 C C . ILE A 1 99 ? 13.178 5.515 -14.193 1.00 77.50 99 ILE A C 1
ATOM 795 O O . ILE A 1 99 ? 13.843 5.368 -15.216 1.00 77.50 99 ILE A O 1
ATOM 799 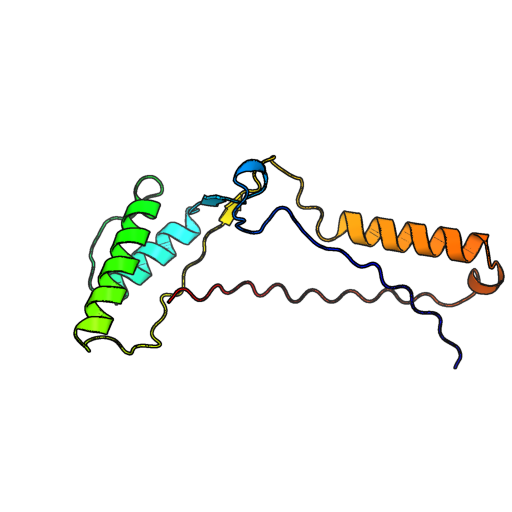N N . MET A 1 100 ? 13.496 4.906 -13.042 1.00 77.56 100 MET A N 1
ATOM 800 C CA . MET A 1 100 ? 14.690 4.051 -12.946 1.00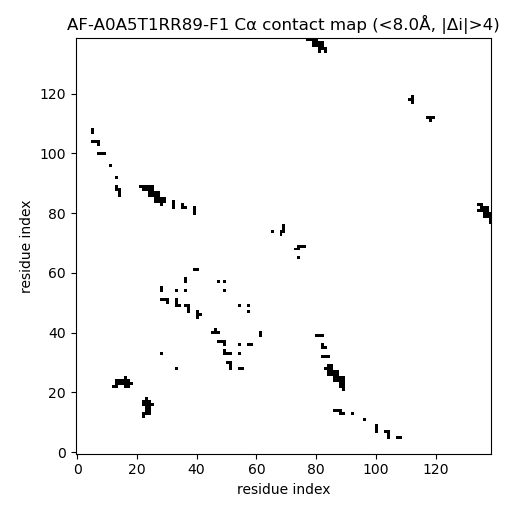 77.56 100 MET A CA 1
ATOM 801 C C . MET A 1 100 ? 14.584 2.820 -13.855 1.00 77.56 100 MET A C 1
ATOM 803 O O . MET A 1 100 ? 15.488 2.627 -14.670 1.00 77.56 100 MET A O 1
ATOM 807 N N . PRO A 1 101 ? 13.469 2.058 -13.850 1.00 79.38 101 PRO A N 1
ATOM 808 C CA . PRO A 1 101 ? 13.318 0.941 -14.776 1.00 79.38 101 PRO A CA 1
ATOM 809 C C . PRO A 1 101 ? 13.373 1.383 -16.235 1.00 79.38 101 PRO A C 1
ATOM 811 O O . PRO A 1 101 ? 14.019 0.718 -17.039 1.00 79.38 101 PRO A O 1
ATOM 814 N N . ALA A 1 102 ? 12.735 2.499 -16.604 1.00 83.25 102 ALA A N 1
ATOM 815 C CA . ALA A 1 102 ? 12.777 2.987 -17.982 1.00 83.25 102 ALA A CA 1
ATOM 816 C C . ALA A 1 102 ? 14.204 3.344 -18.423 1.00 83.25 102 ALA A C 1
ATOM 818 O O . ALA A 1 102 ? 14.610 2.978 -19.527 1.00 83.25 102 ALA A O 1
ATOM 819 N N . ILE A 1 103 ? 14.981 4.011 -17.564 1.00 86.25 103 ILE A N 1
ATOM 820 C CA . ILE A 1 103 ? 16.383 4.347 -17.843 1.00 86.25 103 ILE A CA 1
ATOM 821 C C . ILE A 1 103 ? 17.219 3.078 -18.024 1.00 86.25 103 ILE A C 1
ATOM 823 O O . ILE A 1 103 ? 18.003 3.001 -18.971 1.00 86.25 103 ILE A O 1
ATOM 827 N N . ASP A 1 104 ? 17.025 2.069 -17.181 1.00 86.06 104 ASP A N 1
ATOM 828 C CA . ASP A 1 104 ? 17.741 0.800 -17.300 1.00 86.06 104 ASP A CA 1
ATOM 829 C C . ASP A 1 104 ? 17.389 0.066 -18.598 1.00 86.06 104 ASP A C 1
ATOM 831 O O . ASP A 1 104 ? 18.288 -0.415 -19.291 1.00 86.06 104 ASP A O 1
ATOM 835 N N . HIS A 1 105 ? 16.111 0.055 -18.998 1.00 87.12 105 HIS A N 1
ATOM 836 C CA . HIS A 1 105 ? 15.699 -0.500 -20.292 1.00 87.12 105 HIS A CA 1
ATOM 837 C C . HIS A 1 105 ? 16.370 0.252 -21.449 1.00 87.12 105 HIS A C 1
ATOM 839 O O . HIS A 1 105 ? 16.899 -0.373 -22.368 1.00 87.12 105 HIS A O 1
ATOM 845 N N . ILE A 1 106 ? 16.404 1.587 -21.400 1.00 88.81 106 ILE A N 1
ATOM 846 C CA . ILE A 1 106 ? 17.068 2.412 -22.419 1.00 88.81 106 ILE A CA 1
ATOM 847 C C . ILE A 1 106 ? 18.567 2.100 -22.476 1.00 88.81 106 ILE A C 1
ATOM 849 O O . ILE A 1 106 ? 19.116 1.924 -23.564 1.00 88.81 106 ILE A O 1
ATOM 853 N N . ASN A 1 107 ? 19.241 2.009 -21.330 1.00 90.44 107 ASN A N 1
ATOM 854 C CA . ASN A 1 107 ? 20.676 1.743 -21.267 1.00 90.44 107 ASN A CA 1
ATOM 855 C C . ASN A 1 107 ? 21.023 0.331 -21.753 1.00 90.44 107 ASN A C 1
ATOM 857 O O . ASN A 1 107 ? 21.964 0.180 -22.535 1.00 90.44 107 ASN A O 1
ATOM 861 N N . ALA A 1 108 ? 20.237 -0.678 -21.372 1.00 89.62 108 ALA A N 1
ATOM 862 C CA . ALA A 1 108 ? 20.394 -2.046 -21.856 1.00 89.62 108 ALA A CA 1
ATOM 863 C C . ALA A 1 108 ? 20.217 -2.126 -23.380 1.00 89.62 108 ALA A C 1
ATOM 865 O O . ALA A 1 108 ? 21.044 -2.717 -24.074 1.00 89.62 108 ALA A O 1
ATOM 866 N N . LEU A 1 109 ? 19.189 -1.467 -23.923 1.00 88.12 109 LEU A N 1
ATOM 867 C CA . LEU A 1 109 ? 18.960 -1.410 -25.369 1.00 88.12 109 LEU A CA 1
ATOM 868 C C . LEU A 1 109 ? 20.084 -0.672 -26.104 1.00 88.12 109 LEU A C 1
ATOM 870 O O . LEU A 1 109 ? 20.513 -1.115 -27.169 1.00 88.12 109 LEU A O 1
ATOM 874 N N . LYS A 1 110 ? 20.602 0.425 -25.539 1.00 89.44 110 LYS A N 1
ATOM 875 C CA . LYS A 1 110 ? 21.741 1.159 -26.114 1.00 89.44 110 LYS A CA 1
ATOM 876 C C . LYS A 1 110 ? 23.002 0.299 -26.176 1.00 89.44 110 LYS A C 1
ATOM 878 O O . LYS A 1 110 ? 23.675 0.304 -27.206 1.00 89.44 110 LYS A O 1
ATOM 883 N N . ASP A 1 111 ? 23.325 -0.434 -25.111 1.00 91.56 111 ASP A N 1
ATOM 884 C CA . ASP A 1 111 ? 24.486 -1.335 -25.103 1.00 91.56 111 ASP A CA 1
ATOM 885 C C . ASP A 1 111 ? 24.306 -2.489 -26.102 1.00 91.56 111 ASP A C 1
ATOM 887 O O . ASP A 1 111 ? 25.224 -2.811 -26.858 1.00 91.56 111 ASP A O 1
ATOM 891 N N . LEU A 1 112 ? 23.094 -3.040 -26.191 1.00 90.19 112 LEU A N 1
ATOM 892 C CA . LEU A 1 112 ? 22.746 -4.101 -27.134 1.00 90.19 112 LEU A CA 1
ATOM 893 C C . LEU A 1 112 ? 22.916 -3.654 -28.595 1.00 90.19 112 LEU A C 1
ATOM 895 O O . LEU A 1 112 ? 23.565 -4.353 -29.370 1.00 90.19 112 LEU A O 1
ATOM 899 N N . VAL A 1 113 ? 22.414 -2.470 -28.962 1.00 90.19 113 VAL A N 1
ATOM 900 C CA . VAL A 1 113 ? 22.597 -1.896 -30.309 1.00 90.19 113 VAL A CA 1
ATOM 901 C C . VAL A 1 113 ? 24.072 -1.605 -30.598 1.00 90.19 113 VAL A C 1
ATOM 903 O O . VAL A 1 113 ? 24.542 -1.850 -31.708 1.00 90.19 113 VAL A O 1
ATOM 906 N N . LYS A 1 114 ? 24.830 -1.131 -29.601 1.00 92.56 114 LYS A N 1
ATOM 907 C CA . LYS A 1 114 ? 26.266 -0.854 -29.751 1.00 92.56 114 LYS A CA 1
ATOM 908 C C . LYS A 1 114 ? 27.076 -2.126 -30.015 1.00 92.56 114 LYS A C 1
ATOM 910 O O . LYS A 1 114 ? 27.964 -2.114 -30.863 1.00 92.56 114 LYS A O 1
ATOM 915 N N . ARG A 1 115 ? 26.800 -3.209 -29.283 1.00 92.69 115 ARG A N 1
ATOM 916 C CA . ARG A 1 115 ? 27.515 -4.493 -29.417 1.00 92.69 115 ARG A CA 1
ATOM 917 C C . ARG A 1 115 ? 27.048 -5.305 -30.619 1.00 92.69 115 ARG A C 1
ATOM 919 O O . ARG A 1 115 ? 27.831 -6.063 -31.185 1.00 92.69 115 ARG A O 1
ATOM 926 N N . PHE A 1 116 ? 25.791 -5.136 -31.018 1.00 90.69 116 PHE A N 1
ATOM 927 C CA . PHE A 1 116 ? 25.172 -5.855 -32.123 1.00 90.69 116 PHE A CA 1
ATOM 928 C C . PHE A 1 116 ? 24.464 -4.868 -33.065 1.00 90.69 116 PHE A C 1
ATOM 930 O O . PHE A 1 116 ? 23.241 -4.721 -32.999 1.00 90.69 116 PHE A O 1
ATOM 937 N N . PRO A 1 117 ? 25.201 -4.229 -33.995 1.00 89.50 117 PRO A N 1
ATOM 938 C CA . PRO A 1 117 ? 24.657 -3.188 -34.874 1.00 89.50 117 PRO A CA 1
ATOM 939 C C . PRO A 1 117 ? 23.445 -3.627 -35.703 1.00 89.50 117 PRO A C 1
ATOM 941 O O . PRO A 1 117 ? 22.568 -2.821 -35.978 1.00 89.50 117 PRO A O 1
ATOM 944 N N . LYS A 1 118 ? 23.334 -4.926 -36.017 1.00 87.62 118 LYS A N 1
ATOM 945 C CA . LYS A 1 118 ? 22.166 -5.538 -36.681 1.00 87.62 118 LYS A CA 1
ATOM 946 C C . LYS A 1 118 ? 20.830 -5.309 -35.958 1.00 87.62 118 LYS A C 1
ATOM 948 O O . LYS A 1 118 ? 19.778 -5.465 -36.562 1.00 87.62 118 LYS A O 1
ATOM 953 N N . PHE A 1 119 ? 20.859 -4.972 -34.668 1.00 86.69 119 PHE A N 1
ATOM 954 C CA . PHE A 1 119 ? 19.666 -4.656 -33.885 1.00 86.69 119 PHE A CA 1
ATOM 955 C C . PHE A 1 119 ? 19.245 -3.181 -33.991 1.00 86.69 119 PHE A C 1
ATOM 957 O O . PHE A 1 119 ? 18.140 -2.840 -33.572 1.00 86.69 119 PHE A O 1
ATOM 964 N N . ALA A 1 120 ? 20.080 -2.309 -34.572 1.00 84.94 120 ALA A N 1
ATOM 965 C CA . ALA A 1 120 ? 19.764 -0.894 -34.773 1.00 84.94 120 ALA A CA 1
ATOM 966 C C . ALA A 1 120 ? 18.543 -0.699 -35.681 1.00 84.94 120 ALA A C 1
ATOM 968 O O . ALA A 1 120 ? 17.713 0.164 -35.398 1.00 84.94 120 ALA A O 1
ATOM 969 N N . ASP A 1 121 ? 18.396 -1.540 -36.703 1.00 86.75 121 ASP A N 1
ATOM 970 C CA . ASP A 1 121 ? 17.348 -1.411 -37.722 1.00 86.75 121 ASP A CA 1
ATOM 971 C C . ASP A 1 121 ? 16.078 -2.206 -37.386 1.00 86.75 121 ASP A C 1
ATOM 973 O O . ASP A 1 121 ? 15.062 -2.091 -38.069 1.00 86.75 121 ASP A O 1
ATOM 977 N N . LEU A 1 122 ? 16.101 -2.996 -36.306 1.00 84.56 122 LEU A N 1
ATOM 978 C CA . LEU A 1 122 ? 14.936 -3.772 -35.896 1.00 84.56 122 LEU A CA 1
ATOM 979 C C . LEU A 1 122 ? 13.836 -2.869 -35.307 1.00 84.56 122 LEU A C 1
ATOM 981 O O . LEU A 1 122 ? 14.142 -1.900 -34.592 1.00 84.56 122 LEU A O 1
ATOM 985 N N . PRO A 1 123 ? 12.551 -3.193 -35.545 1.00 84.06 123 PRO A N 1
ATOM 986 C CA . PRO A 1 123 ? 11.434 -2.581 -34.835 1.00 84.06 123 PRO A CA 1
ATOM 987 C C . PRO A 1 123 ? 11.558 -2.807 -33.323 1.00 84.06 123 PRO A C 1
ATOM 989 O O . PRO A 1 123 ? 11.815 -3.926 -32.880 1.00 84.06 123 PRO A O 1
ATOM 992 N N . LYS A 1 124 ? 11.362 -1.752 -32.523 1.00 84.19 124 LYS A N 1
ATOM 993 C CA . LYS A 1 124 ? 11.351 -1.834 -31.055 1.00 84.19 124 LYS A CA 1
ATOM 994 C C . LYS A 1 124 ? 9.921 -1.701 -30.560 1.00 84.19 124 LYS A C 1
ATOM 996 O O . LYS A 1 124 ? 9.217 -0.777 -30.960 1.00 84.19 124 LYS A O 1
ATOM 1001 N N . ILE A 1 125 ? 9.517 -2.602 -29.674 1.00 81.44 125 ILE A N 1
ATOM 1002 C CA . ILE A 1 125 ? 8.215 -2.565 -29.010 1.00 81.44 125 ILE A CA 1
ATOM 1003 C C . ILE A 1 125 ? 8.480 -2.383 -27.519 1.00 81.44 125 ILE A C 1
ATOM 1005 O O . ILE A 1 125 ? 9.162 -3.200 -26.905 1.00 81.44 125 ILE A O 1
ATOM 1009 N N . TYR A 1 126 ? 7.947 -1.305 -26.951 1.00 78.31 126 TYR A N 1
ATOM 1010 C CA . TYR A 1 126 ? 8.010 -1.030 -25.519 1.00 78.31 126 TYR A CA 1
ATOM 1011 C C . TYR A 1 126 ? 6.670 -1.417 -24.899 1.00 78.31 126 TYR A C 1
ATOM 1013 O O . TYR A 1 126 ? 5.655 -0.775 -25.163 1.00 78.31 126 TYR A O 1
ATOM 1021 N N . GLY A 1 127 ? 6.659 -2.493 -24.114 1.00 68.12 127 GLY A N 1
ATOM 1022 C CA . GLY A 1 127 ? 5.488 -2.924 -23.355 1.00 68.12 127 GLY A CA 1
ATOM 1023 C C . GLY A 1 127 ? 5.614 -2.494 -21.898 1.00 68.12 127 GLY A C 1
ATOM 1024 O O . GLY A 1 127 ? 6.580 -2.865 -21.239 1.00 68.12 127 GLY A O 1
ATOM 1025 N N . GLY A 1 128 ? 4.646 -1.726 -21.401 1.00 60.88 128 GLY A N 1
ATOM 1026 C CA . GLY A 1 128 ? 4.510 -1.396 -19.983 1.00 60.88 128 GLY A CA 1
ATOM 1027 C C . GLY A 1 128 ? 3.138 -1.835 -19.480 1.00 60.88 128 GLY A C 1
ATOM 1028 O O . GLY A 1 128 ? 2.127 -1.444 -20.056 1.00 60.88 128 GLY A O 1
ATOM 1029 N N . GLY A 1 129 ? 3.103 -2.653 -18.429 1.00 50.16 129 GLY A N 1
ATOM 1030 C CA . GLY A 1 129 ? 1.877 -3.052 -17.739 1.00 50.16 129 GLY A CA 1
ATOM 1031 C C . GLY A 1 129 ? 2.008 -2.737 -16.256 1.00 50.16 129 GLY A C 1
ATOM 1032 O O . GLY A 1 129 ? 2.794 -3.376 -15.564 1.00 50.16 129 GLY A O 1
ATOM 1033 N N . GLY A 1 130 ? 1.271 -1.734 -15.783 1.00 45.31 130 GLY A N 1
ATOM 1034 C CA . GLY A 1 130 ? 1.163 -1.404 -14.365 1.00 45.31 130 GLY A CA 1
ATOM 1035 C C . GLY A 1 130 ? -0.248 -1.705 -13.882 1.00 45.31 130 GLY A C 1
ATOM 1036 O O . GLY A 1 130 ? -1.144 -0.896 -14.089 1.00 45.31 130 GLY A O 1
ATOM 1037 N N . LEU A 1 131 ? -0.454 -2.860 -13.252 1.00 37.09 131 LEU A N 1
ATOM 1038 C CA . LEU A 1 131 ? -1.575 -3.042 -12.332 1.00 37.09 131 LEU A CA 1
ATOM 1039 C C . LEU A 1 131 ? -1.100 -2.517 -10.974 1.00 37.09 131 LEU A C 1
ATOM 1041 O O . LEU A 1 131 ? -0.388 -3.214 -10.260 1.00 37.09 131 LEU A O 1
ATOM 1045 N N . MET A 1 132 ? -1.437 -1.270 -10.655 1.00 37.41 132 MET A N 1
ATOM 1046 C CA . MET A 1 132 ? -1.396 -0.758 -9.284 1.00 37.41 132 MET A CA 1
ATOM 1047 C C . MET A 1 132 ? -2.846 -0.597 -8.818 1.00 37.41 132 MET A C 1
ATOM 1049 O O . MET A 1 132 ? -3.403 0.494 -8.849 1.00 37.41 132 MET A O 1
ATOM 1053 N N . GLU A 1 133 ? -3.472 -1.707 -8.433 1.00 31.91 133 GLU A N 1
ATOM 1054 C CA . GLU A 1 133 ? -4.644 -1.691 -7.552 1.00 31.91 133 GLU A CA 1
ATOM 1055 C C . GLU A 1 133 ? -4.181 -2.141 -6.167 1.00 31.91 133 GLU A C 1
ATOM 1057 O O . GLU A 1 133 ? -4.324 -3.296 -5.772 1.00 31.91 133 GLU A O 1
ATOM 1062 N N . ASP A 1 134 ? -3.598 -1.212 -5.418 1.00 39.94 134 ASP A N 1
ATOM 1063 C CA . ASP A 1 134 ? -3.202 -1.438 -4.031 1.00 39.94 134 ASP A CA 1
ATOM 1064 C C . ASP A 1 134 ? -4.425 -1.245 -3.111 1.00 39.94 134 ASP A C 1
ATOM 1066 O O . ASP A 1 134 ? -4.516 -0.306 -2.321 1.00 39.94 134 ASP A O 1
ATOM 1070 N N . THR A 1 135 ? -5.414 -2.139 -3.233 1.00 32.19 135 THR A N 1
ATOM 1071 C CA . THR A 1 135 ? -6.486 -2.276 -2.233 1.00 32.19 135 THR A CA 1
ATOM 1072 C C . THR A 1 135 ? -5.957 -3.139 -1.093 1.00 32.19 135 THR A C 1
ATOM 1074 O O . THR A 1 135 ? -5.943 -4.367 -1.190 1.00 32.19 135 THR A O 1
ATOM 1077 N N . TYR A 1 136 ? -5.506 -2.518 -0.003 1.00 46.84 136 TYR A N 1
ATOM 1078 C CA . TYR A 1 136 ? -5.075 -3.273 1.171 1.00 46.84 136 TYR A CA 1
ATOM 1079 C C . TYR A 1 136 ? -6.283 -3.735 1.992 1.00 46.84 136 TYR A C 1
ATOM 1081 O O . TYR A 1 136 ? -7.126 -2.957 2.434 1.00 46.84 136 TYR A O 1
ATOM 1089 N N . LEU A 1 137 ? -6.354 -5.051 2.165 1.00 31.05 137 LEU A N 1
ATOM 1090 C CA . LEU A 1 137 ? -7.327 -5.765 2.975 1.00 31.05 137 LEU A CA 1
ATOM 1091 C C . LEU A 1 137 ? -6.743 -5.954 4.381 1.00 31.05 137 LEU A C 1
ATOM 1093 O O . LEU A 1 137 ? -5.799 -6.725 4.548 1.00 31.05 137 LEU A O 1
ATOM 1097 N N . TYR A 1 138 ? -7.284 -5.260 5.384 1.00 42.25 138 TYR A N 1
ATOM 1098 C CA . TYR A 1 138 ? -6.885 -5.448 6.782 1.00 42.25 138 TYR A CA 1
ATOM 1099 C C . TYR A 1 138 ? -7.940 -6.278 7.527 1.00 42.25 138 TYR A C 1
ATOM 1101 O O . TYR A 1 138 ? -9.128 -5.950 7.535 1.00 42.25 138 TYR A O 1
ATOM 1109 N N . SER A 1 139 ? -7.488 -7.401 8.094 1.00 34.44 139 SER A N 1
ATOM 1110 C CA . SER A 1 139 ? -8.260 -8.392 8.861 1.00 34.44 139 SER A CA 1
ATOM 1111 C C . SER A 1 139 ? -8.300 -8.131 10.347 1.00 34.44 139 SER A C 1
ATOM 1113 O O . SER A 1 139 ? -7.206 -7.886 10.893 1.00 34.44 139 SER A O 1
#

Radius of gyration: 22.71 Å; Cα contacts (8 Å, |Δi|>4): 122; chains: 1; bounding box: 49×29×58 Å